Protein 1BU3 (pdb70)

Sequence (108 aa):
AFSGILADADVAAALKACEAADSFNYKAFFAKVGLTAKSADDIKKAFFVIDQDKSGFIEEDELKLFLQVFSAGARALTDAETKAFLKAGDSDGDGAIGVDEWAALVKA

Nearest PDB structures (foldseek):
  1bu3-assembly1_A-2  TM=1.009E+00  e=6.079E-18  Merluccius bilinearis
  2pvb-assembly1_A  TM=9.875E-01  e=8.523E-14  Esox lucius
  2pal-assembly1_A  TM=9.896E-01  e=8.523E-14  Esox lucius
  9b26-assembly1_A  TM=9.569E-01  e=1.281E-13  Gadus morhua
  1omd-assembly1_A  TM=9.821E-01  e=2.715E-11  Rattus norvegicus

Secondary structure (DSSP, 8-state):
--S-SS-HHHHHHHHHHT-STT---HHHHHHHHTGGGS-HHHHHHHHHHH-TT-SSSEEHHHHHTHHHHHSTTPPPPPHHHHHHHHHHH-TT-SSEE-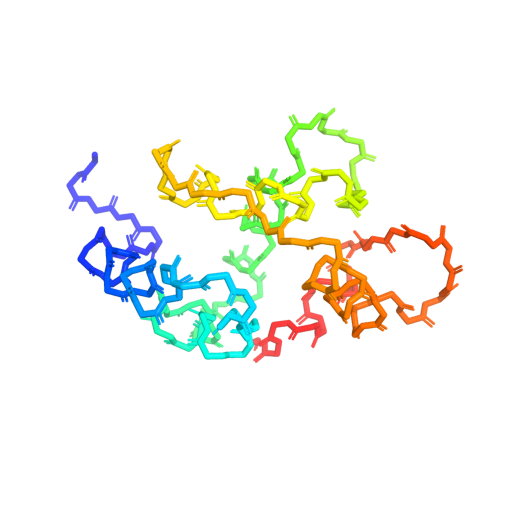HHHHHHHHT-

Foldseek 3Di:
DVDDPWDLVLLVVLLVQQQDAPRDDVQSSCVSRVVLVDDLVVLLVLVCLLVVVPPQWRALQSQQCVSCSSPVVGHGHDPVRSVVVQVQQVPPPPRIHHSVSSSVSSND

CATH classification: 1.10.238.10

Solvent-accessible surface area: 6014 Å² total; per-residue (Å²): 135,218,93,57,75,37,54,117,74,61,16,59,43,3,28,144,65,8,114,63,73,88,50,24,84,37,105,60,6,3,68,96,2,20,1,53,95,65,63,59,91,36,1,74,107,12,2,117,76,1,6,120,95,185,55,36,91,0,48,67,97,14,0,68,80,0,1,66,39,36,35,93,80,12,59,47,1,36,84,55,12,3,114,61,3,21,172,47,2,20,97,100,62,88,38,12,0,13,52,112,20,0,40,64,13,4,134,69

Structure (mmCIF, N/CA/C/O backbone):
data_1BU3
#
_entry.id   1BU3
#
_cell.length_a   75.710
_cell.length_b   80.730
_cell.length_c   42.160
_cell.angle_alpha   90.00
_cell.angle_beta   90.00
_cell.angle_gamma   90.00
#
_symmetry.space_group_name_H-M   'C 2 2 21'
#
loop_
_entity.id
_entity.type
_entity.pdbx_description
1 polymer 'CALCIUM-BINDING PROTEIN'
2 non-polymer 'CALCIUM ION'
3 water water
#
loop_
_atom_site.group_PDB
_atom_site.id
_atom_site.type_symbol
_atom_site.label_atom_id
_atom_site.label_alt_id
_atom_site.label_comp_id
_atom_site.label_asym_id
_atom_site.label_entity_id
_atom_site.label_seq_id
_atom_site.pdbx_PDB_ins_code
_atom_site.Cartn_x
_atom_site.Cartn_y
_atom_site.Cartn_z
_atom_site.occupancy
_atom_site.B_iso_or_equiv
_atom_site.auth_seq_id
_atom_site.auth_comp_id
_atom_site.auth_asym_id
_atom_site.auth_atom_id
_atom_site.pdbx_PDB_model_num
ATOM 4 N N . ALA A 1 2 ? -2.389 20.235 13.714 1.00 27.22 1 ALA A N 1
ATOM 5 C CA . ALA A 1 2 ? -2.736 19.948 12.332 1.00 26.90 1 ALA A CA 1
ATOM 6 C C . ALA A 1 2 ? -3.554 18.661 12.224 1.00 25.31 1 ALA A C 1
ATOM 7 O O . ALA A 1 2 ? -3.313 17.682 12.939 1.00 24.37 1 ALA A O 1
ATOM 9 N N . PHE A 1 3 ? -4.533 18.681 11.327 1.00 22.78 2 PHE A N 1
ATOM 10 C CA . PHE A 1 3 ? -5.408 17.542 11.080 1.00 22.73 2 PHE A CA 1
ATOM 11 C C . PHE A 1 3 ? -4.649 16.396 10.404 1.00 22.81 2 PHE A C 1
ATOM 12 O O . PHE A 1 3 ? -4.894 15.220 10.689 1.00 23.26 2 PHE A O 1
ATOM 20 N N . SER A 1 4 ? -3.699 16.747 9.544 1.00 22.09 3 SER A N 1
ATOM 21 C CA . SER A 1 4 ? -2.916 15.760 8.808 1.00 21.32 3 SER A CA 1
ATOM 22 C C . SER A 1 4 ? -1.458 16.235 8.727 1.00 21.20 3 SER A C 1
ATOM 23 O O . SER A 1 4 ? -1.195 17.443 8.735 1.00 21.38 3 SER A O 1
ATOM 26 N N . GLY A 1 5 ? -0.521 15.295 8.685 1.00 16.44 4 GLY A N 1
ATOM 27 C CA . GLY A 1 5 ? 0.878 15.656 8.605 1.00 15.78 4 GLY A CA 1
ATOM 28 C C . GLY A 1 5 ? 1.688 14.484 8.086 1.00 16.97 4 GLY A C 1
ATOM 29 O O . GLY A 1 5 ? 1.128 13.429 7.807 1.00 16.69 4 GLY A O 1
ATOM 30 N N . ILE A 1 6 ? 2.998 14.664 7.934 1.00 15.95 5 ILE A N 1
ATOM 31 C CA . ILE A 1 6 ? 3.845 13.573 7.450 1.00 16.26 5 ILE A CA 1
ATOM 32 C C . ILE A 1 6 ? 3.717 12.368 8.387 1.00 15.81 5 ILE A C 1
ATOM 33 O O . ILE A 1 6 ? 3.540 11.226 7.933 1.00 14.95 5 ILE A O 1
ATOM 38 N N . LEU A 1 7 ? 3.785 12.620 9.689 1.00 12.93 6 LEU A N 1
ATOM 39 C CA . LEU A 1 7 ? 3.668 11.554 10.682 1.00 13.80 6 LEU A CA 1
ATOM 40 C C . LEU A 1 7 ? 2.373 11.742 11.473 1.00 14.36 6 LEU A C 1
ATOM 41 O O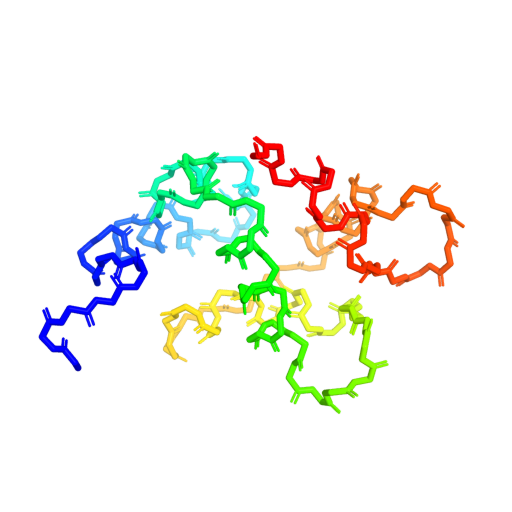 . LEU A 1 7 ? 1.883 12.871 11.601 1.00 13.06 6 LEU A O 1
ATOM 46 N N . ALA A 1 8 ? 1.824 10.639 11.976 1.00 13.53 7 ALA A N 1
ATOM 47 C CA . ALA A 1 8 ? 0.595 10.666 12.759 1.00 13.90 7 ALA A CA 1
ATOM 48 C C . ALA A 1 8 ? 0.993 10.863 14.219 1.00 15.13 7 ALA A C 1
ATOM 49 O O . ALA A 1 8 ? 1.902 10.176 14.715 1.00 14.80 7 ALA A O 1
ATOM 51 N N . ASP A 1 9 ? 0.325 11.792 14.907 1.00 15.06 8 ASP A N 1
ATOM 52 C CA . ASP A 1 9 ? 0.620 12.087 16.320 1.00 15.88 8 ASP A CA 1
ATOM 53 C C . ASP A 1 9 ? 0.627 10.827 17.180 1.00 15.82 8 ASP A C 1
ATOM 54 O O . ASP A 1 9 ? 1.464 10.669 18.063 1.00 16.12 8 ASP A O 1
ATOM 59 N N . ALA A 1 10 ? -0.330 9.942 16.905 1.00 14.57 9 ALA A N 1
ATOM 60 C CA . ALA A 1 10 ? -0.467 8.691 17.632 1.00 15.15 9 ALA A CA 1
ATOM 61 C C . ALA A 1 10 ? 0.783 7.820 17.540 1.00 14.86 9 ALA A C 1
ATOM 62 O O . ALA A 1 10 ? 1.217 7.216 18.526 1.00 14.83 9 ALA A O 1
ATOM 64 N N . ASP A 1 11 ? 1.358 7.740 16.346 1.00 14.29 10 ASP A N 1
ATOM 65 C CA . ASP A 1 11 ? 2.560 6.933 16.123 1.00 12.86 10 ASP A CA 1
ATOM 66 C C . ASP A 1 11 ? 3.741 7.576 16.846 1.00 13.64 10 ASP A C 1
ATOM 67 O O . ASP A 1 11 ? 4.599 6.885 17.404 1.00 13.58 10 ASP A O 1
ATOM 72 N N . VAL A 1 12 ? 3.777 8.910 16.839 1.00 13.00 11 VAL A N 1
ATOM 73 C CA . VAL A 1 12 ? 4.840 9.639 17.531 1.00 13.84 11 VAL A CA 1
ATOM 74 C C . VAL A 1 12 ? 4.727 9.355 19.022 1.00 11.82 11 VAL A C 1
ATOM 75 O O . VAL A 1 12 ? 5.724 9.056 19.671 1.00 14.65 11 VAL A O 1
ATOM 79 N N . ALA A 1 13 ? 3.505 9.418 19.546 1.00 12.38 12 ALA A N 1
ATOM 80 C CA . ALA A 1 13 ? 3.245 9.167 20.964 1.00 14.26 12 ALA A CA 1
ATOM 81 C C . ALA A 1 13 ? 3.712 7.764 21.355 1.00 15.27 12 ALA A C 1
ATOM 82 O O . ALA A 1 13 ? 4.386 7.583 22.383 1.00 15.55 12 ALA A O 1
ATOM 84 N N . ALA A 1 14 ? 3.373 6.780 20.523 1.00 13.50 13 ALA A N 1
ATOM 85 C CA . ALA A 1 14 ? 3.751 5.390 20.759 1.00 12.84 13 ALA A CA 1
ATOM 86 C C . ALA A 1 14 ? 5.271 5.182 20.707 1.00 12.86 13 ALA A C 1
ATOM 87 O O . ALA A 1 14 ? 5.826 4.470 21.545 1.00 13.13 13 ALA A O 1
ATOM 89 N N . ALA A 1 15 ? 5.937 5.810 19.740 1.00 10.77 14 ALA A N 1
ATOM 90 C CA . ALA A 1 15 ? 7.382 5.693 19.601 1.00 12.44 14 ALA A CA 1
ATOM 91 C C . ALA A 1 15 ? 8.092 6.326 20.810 1.00 14.86 14 ALA A C 1
ATOM 92 O O . ALA A 1 15 ? 9.093 5.814 21.331 1.00 12.87 14 ALA A O 1
ATOM 94 N N . LEU A 1 16 ? 7.539 7.441 21.263 1.00 12.47 15 LEU A N 1
ATOM 95 C CA . LEU A 1 16 ? 8.082 8.139 22.417 1.00 16.03 15 LEU A CA 1
ATOM 96 C C . LEU A 1 16 ? 7.869 7.328 23.686 1.00 11.18 15 LEU A C 1
ATOM 97 O O . LEU A 1 16 ? 8.765 7.240 24.540 1.00 12.95 15 LEU A O 1
ATOM 102 N N . LYS A 1 17 ? 6.665 6.800 23.849 1.00 11.22 16 LYS A N 1
ATOM 103 C CA . LYS A 1 17 ? 6.342 5.999 25.023 1.00 12.91 16 LYS A CA 1
ATOM 104 C C . LYS A 1 17 ? 7.273 4.804 25.142 1.00 13.20 16 LYS A C 1
ATOM 105 O O . LYS A 1 17 ? 7.811 4.535 26.216 1.00 12.13 16 LYS A O 1
ATOM 111 N N . ALA A 1 18 ? 7.526 4.143 24.017 1.00 12.58 17 ALA A N 1
ATOM 112 C CA . ALA A 1 18 ? 8.390 2.964 23.992 1.00 13.68 17 ALA A CA 1
ATOM 113 C C . ALA A 1 18 ? 9.846 3.208 24.452 1.00 16.09 17 ALA A C 1
ATOM 114 O O . ALA A 1 18 ? 10.500 2.289 24.934 1.00 14.34 17 ALA A O 1
ATOM 116 N N . CYS A 1 19 ? 10.330 4.445 24.308 1.00 12.96 18 CYS A N 1
ATOM 117 C CA . CYS A 1 19 ? 11.687 4.734 24.733 1.00 11.92 18 CYS A CA 1
ATOM 118 C C . CYS A 1 19 ? 11.779 5.697 25.911 1.00 12.17 18 CYS A C 1
ATOM 119 O O . CYS A 1 19 ? 12.776 6.385 26.080 1.00 10.97 18 CYS A O 1
ATOM 122 N N . GLU A 1 20 ? 10.762 5.706 26.771 1.00 12.42 19 GLU A N 1
ATOM 123 C CA . GLU A 1 20 ? 10.725 6.581 27.940 1.00 13.55 19 GLU A CA 1
ATOM 124 C C . GLU A 1 20 ? 11.883 6.313 28.900 1.00 15.07 19 GLU A C 1
ATOM 125 O O . GLU A 1 20 ? 12.414 7.239 29.511 1.00 14.77 19 GLU A O 1
ATOM 131 N N . ALA A 1 21 ? 12.240 5.039 29.071 1.00 16.24 20 ALA A N 1
ATOM 132 C CA . ALA A 1 21 ? 13.318 4.675 29.984 1.00 17.00 20 ALA A CA 1
ATOM 133 C C . ALA A 1 21 ? 14.689 5.132 29.500 1.00 18.03 20 ALA A C 1
ATOM 134 O O . ALA A 1 21 ? 14.996 5.069 28.300 1.00 16.85 20 ALA A O 1
ATOM 136 N N . ALA A 1 22 ? 15.529 5.593 30.426 1.00 17.70 21 ALA A N 1
ATOM 137 C CA . ALA A 1 22 ? 16.881 6.013 30.077 1.00 16.40 21 ALA A CA 1
ATOM 138 C C . ALA A 1 22 ? 17.595 4.821 29.454 1.00 16.21 21 ALA A C 1
ATOM 139 O O . ALA A 1 22 ? 17.495 3.695 29.949 1.00 15.87 21 ALA A O 1
ATOM 141 N N . ASP A 1 23 ? 18.241 5.091 28.324 1.00 15.83 22 ASP A N 1
ATOM 142 C CA . ASP A 1 23 ? 18.988 4.089 27.558 1.00 16.39 22 ASP A CA 1
ATOM 143 C C . ASP A 1 23 ? 18.172 3.021 26.826 1.00 14.03 22 ASP A C 1
ATOM 144 O O . ASP A 1 23 ? 18.722 2.006 26.399 1.00 14.23 22 ASP A O 1
ATOM 149 N N . SER A 1 24 ? 16.887 3.293 26.615 1.00 13.05 23 SER A N 1
ATOM 150 C CA . SER A 1 24 ? 16.020 2.367 25.888 1.00 13.92 23 SER A CA 1
ATOM 151 C C . SER A 1 24 ? 15.810 2.791 24.436 1.00 14.77 23 SER A C 1
ATOM 152 O O . SER A 1 24 ? 15.062 2.142 23.703 1.00 13.89 23 SER A O 1
ATOM 155 N N . PHE A 1 25 ? 16.412 3.920 24.055 1.00 13.97 24 PHE A N 1
ATOM 156 C CA . PHE A 1 25 ? 16.274 4.430 22.690 1.00 12.09 24 PHE A CA 1
ATOM 157 C C . PHE A 1 25 ? 17.053 3.616 21.653 1.00 11.55 24 PHE A C 1
ATOM 158 O O . PHE A 1 25 ? 18.161 3.159 21.902 1.00 13.49 24 PHE A O 1
ATOM 166 N N . ASN A 1 26 ? 16.450 3.463 20.482 1.00 11.09 25 ASN A N 1
ATOM 167 C CA . ASN A 1 26 ? 17.057 2.760 19.368 1.00 11.29 25 ASN A CA 1
ATOM 168 C C . ASN A 1 26 ? 16.480 3.495 18.161 1.00 10.32 25 ASN A C 1
ATOM 169 O O . ASN A 1 26 ? 15.269 3.496 17.965 1.00 10.68 25 ASN A O 1
ATOM 174 N N . TYR A 1 27 ? 17.325 4.174 17.382 1.00 11.96 26 TYR A N 1
ATOM 175 C CA . TYR A 1 27 ? 16.827 4.934 16.237 1.00 11.63 26 TYR A CA 1
ATOM 176 C C . TYR A 1 27 ? 16.060 4.132 15.202 1.00 11.79 26 TYR A C 1
ATOM 177 O O . TYR A 1 27 ? 15.046 4.614 14.684 1.00 10.76 26 TYR A O 1
ATOM 186 N N . LYS A 1 28 ? 16.492 2.905 14.918 1.00 11.20 27 LYS A N 1
ATOM 187 C CA . LYS A 1 28 ? 15.755 2.098 13.936 1.00 12.28 27 LYS A CA 1
ATOM 188 C C . LYS A 1 28 ? 14.336 1.812 14.417 1.00 11.74 27 LYS A C 1
ATOM 189 O O . LYS A 1 28 ? 13.382 1.905 13.652 1.00 13.10 27 LYS A O 1
ATOM 195 N N . ALA A 1 29 ? 14.207 1.460 15.696 1.00 10.32 28 ALA A N 1
ATOM 196 C CA . ALA A 1 29 ? 12.903 1.167 16.267 1.00 10.63 28 ALA A CA 1
ATOM 197 C C . ALA A 1 29 ? 12.031 2.411 16.241 1.00 10.23 28 ALA A C 1
ATOM 198 O O . ALA A 1 29 ? 10.836 2.338 15.920 1.00 9.53 28 ALA A O 1
ATOM 200 N N . PHE A 1 30 ? 12.634 3.558 16.561 1.00 11.30 29 PHE A N 1
ATOM 201 C CA . PHE A 1 30 ? 11.903 4.825 16.586 1.00 11.59 29 PHE A CA 1
ATOM 202 C C . PHE A 1 30 ? 11.423 5.202 15.179 1.00 10.40 29 PHE A C 1
ATOM 203 O O . PHE A 1 30 ? 10.261 5.544 14.987 1.00 10.55 29 PHE A O 1
ATOM 211 N N . PHE A 1 31 ? 12.331 5.136 14.204 1.00 13.35 30 PHE A N 1
ATOM 212 C CA . PHE A 1 31 ? 12.005 5.474 12.820 1.00 13.15 30 PHE A CA 1
ATOM 213 C C . PHE A 1 31 ? 10.901 4.557 12.313 1.00 12.00 30 PHE A C 1
ATOM 214 O O . PHE A 1 31 ? 9.991 4.989 11.594 1.00 13.64 30 PHE A O 1
ATOM 222 N N . ALA A 1 32 ? 10.984 3.276 12.671 1.00 12.74 31 ALA A N 1
ATOM 223 C CA . ALA A 1 32 ? 9.981 2.297 12.247 1.00 13.23 31 ALA A CA 1
ATOM 224 C C . ALA A 1 32 ? 8.611 2.633 12.831 1.00 12.63 31 ALA A C 1
ATOM 225 O O . ALA A 1 32 ? 7.616 2.688 12.120 1.00 12.69 31 ALA A O 1
ATOM 227 N N . LYS A 1 33 ? 8.570 2.880 14.132 1.00 14.46 32 LYS A N 1
ATOM 228 C CA . LYS A 1 33 ? 7.308 3.191 14.786 1.00 14.93 32 LYS A CA 1
ATOM 229 C C . LYS A 1 33 ? 6.639 4.484 14.334 1.00 17.44 32 LYS A C 1
ATOM 230 O O . LYS A 1 33 ? 5.419 4.521 14.182 1.00 17.69 32 LYS A O 1
ATOM 236 N N . VAL A 1 34 ? 7.416 5.550 14.149 1.00 18.61 33 VAL A N 1
ATOM 237 C CA . VAL A 1 34 ? 6.833 6.830 13.709 1.00 18.67 33 VAL A CA 1
ATOM 238 C C . VAL A 1 34 ? 6.458 6.830 12.234 1.00 19.97 33 VAL A C 1
ATOM 239 O O . VAL A 1 34 ? 5.733 7.710 11.772 1.00 22.71 33 VAL A O 1
ATOM 243 N N . GLY A 1 35 ? 6.961 5.842 11.501 1.00 18.46 34 GLY A N 1
ATOM 244 C CA . GLY A 1 35 ? 6.643 5.709 10.091 1.00 20.33 34 GLY A CA 1
ATOM 245 C C . GLY A 1 35 ? 7.600 6.357 9.109 1.00 20.02 34 GLY A C 1
ATOM 246 O O . GLY A 1 35 ? 7.400 6.243 7.891 1.00 22.48 34 GLY A O 1
ATOM 247 N N . LEU A 1 36 ? 8.673 6.967 9.606 1.00 18.47 35 LEU A N 1
ATOM 248 C CA . LEU A 1 36 ? 9.633 7.635 8.744 1.00 18.20 35 LEU A CA 1
ATOM 249 C C . LEU A 1 36 ? 10.365 6.724 7.759 1.00 21.26 35 LEU A C 1
ATOM 250 O O . LEU A 1 36 ? 10.627 7.125 6.623 1.00 19.50 35 LEU A O 1
ATOM 255 N N . THR A 1 37 ? 10.680 5.498 8.171 1.00 21.98 36 THR A N 1
ATOM 256 C CA . THR A 1 37 ? 11.403 4.579 7.298 1.00 23.14 36 THR A CA 1
ATOM 257 C C . THR A 1 37 ? 10.667 4.296 5.982 1.00 22.69 36 THR A C 1
ATOM 258 O O . THR A 1 37 ? 11.287 4.057 4.948 1.00 24.80 36 THR A O 1
ATOM 262 N N . ALA A 1 38 ? 9.343 4.391 6.025 1.00 22.66 37 ALA A N 1
ATOM 263 C CA . ALA A 1 38 ? 8.504 4.114 4.864 1.00 23.50 37 ALA A CA 1
ATOM 264 C C . ALA A 1 38 ? 8.218 5.329 3.985 1.00 23.88 37 ALA A C 1
ATOM 265 O O . ALA A 1 38 ? 7.502 5.216 2.984 1.00 25.94 37 ALA A O 1
ATOM 267 N N . LYS A 1 39 ? 8.767 6.488 4.350 1.00 21.34 38 LYS A N 1
ATOM 268 C CA . LYS A 1 39 ? 8.520 7.713 3.598 1.00 20.94 38 LYS A CA 1
ATOM 269 C C . LYS A 1 39 ? 9.493 7.934 2.439 1.00 20.97 38 LYS A C 1
ATOM 270 O O . LYS A 1 39 ? 10.550 7.307 2.342 1.00 19.76 38 LYS A O 1
ATOM 276 N N . SER A 1 40 ? 9.141 8.893 1.591 1.00 21.81 39 SER A N 1
ATOM 277 C CA . SER A 1 40 ? 9.934 9.259 0.423 1.00 21.97 39 SER A CA 1
ATOM 278 C C . SER A 1 40 ? 11.213 9.974 0.855 1.00 22.63 39 SER A C 1
ATOM 279 O O . SER A 1 40 ? 11.278 10.562 1.940 1.00 22.14 39 SER A O 1
ATOM 282 N N . ALA A 1 41 ? 12.208 9.982 -0.021 1.00 22.25 40 ALA A N 1
ATOM 283 C CA . ALA A 1 41 ? 13.468 10.649 0.275 1.00 23.07 40 ALA A CA 1
ATOM 284 C C . ALA A 1 41 ? 13.209 12.124 0.612 1.00 25.05 40 ALA A C 1
ATOM 285 O O . ALA A 1 41 ? 13.871 12.685 1.479 1.00 26.37 40 ALA A O 1
ATOM 287 N N . ASP A 1 42 ? 12.220 12.740 -0.036 1.00 25.03 41 ASP A N 1
ATOM 288 C CA . ASP A 1 42 ? 11.911 14.144 0.240 1.00 26.18 41 ASP A CA 1
ATOM 289 C C . ASP A 1 42 ? 11.337 14.316 1.641 1.00 26.21 41 ASP A C 1
ATOM 290 O O . ASP A 1 42 ? 11.674 15.275 2.336 1.00 23.83 41 ASP A O 1
ATOM 295 N N . ASP A 1 43 ? 10.479 13.386 2.056 1.00 23.72 42 ASP A N 1
ATOM 296 C CA . ASP A 1 43 ? 9.889 13.448 3.384 1.00 21.78 42 ASP A CA 1
ATOM 297 C C . ASP A 1 43 ? 10.970 13.204 4.424 1.00 19.20 42 ASP A C 1
ATOM 298 O O . ASP A 1 43 ? 10.944 13.795 5.501 1.00 21.10 42 ASP A O 1
ATOM 303 N N . ILE A 1 44 ? 11.913 12.323 4.108 1.00 18.63 43 ILE A N 1
ATOM 304 C CA . ILE A 1 44 ? 13.003 12.034 5.025 1.00 19.69 43 ILE A CA 1
ATOM 305 C C . ILE A 1 44 ? 13.854 13.294 5.188 1.00 21.83 43 ILE A C 1
ATOM 306 O O . ILE A 1 44 ? 14.325 13.596 6.293 1.00 20.52 43 ILE A O 1
ATOM 311 N N . LYS A 1 45 ? 14.037 14.027 4.092 1.00 19.52 44 LYS A N 1
ATOM 312 C CA . LYS A 1 45 ? 14.820 15.252 4.108 1.00 20.27 44 LYS A CA 1
ATOM 313 C C . LYS A 1 45 ? 14.097 16.325 4.930 1.00 18.84 44 LYS A C 1
ATOM 314 O O . LYS A 1 45 ? 14.728 17.070 5.681 1.00 19.75 44 LYS A O 1
ATOM 320 N N . LYS A 1 46 ? 12.772 16.391 4.810 1.00 19.23 45 LYS A N 1
ATOM 321 C CA . LYS A 1 46 ? 12.001 17.357 5.580 1.00 20.05 45 LYS A CA 1
ATOM 322 C C . LYS A 1 46 ? 12.199 17.111 7.079 1.00 20.49 45 LYS A C 1
ATOM 323 O O . LYS A 1 46 ? 12.288 18.058 7.865 1.00 19.50 45 LYS A O 1
ATOM 329 N N . ALA A 1 47 ? 12.289 15.839 7.464 1.00 18.40 46 ALA A N 1
ATOM 330 C CA . ALA A 1 47 ? 12.524 15.494 8.862 1.00 16.70 46 ALA A CA 1
ATOM 331 C C . ALA A 1 47 ? 13.899 16.037 9.272 1.00 16.22 46 ALA A C 1
ATOM 332 O O . ALA A 1 47 ? 14.060 16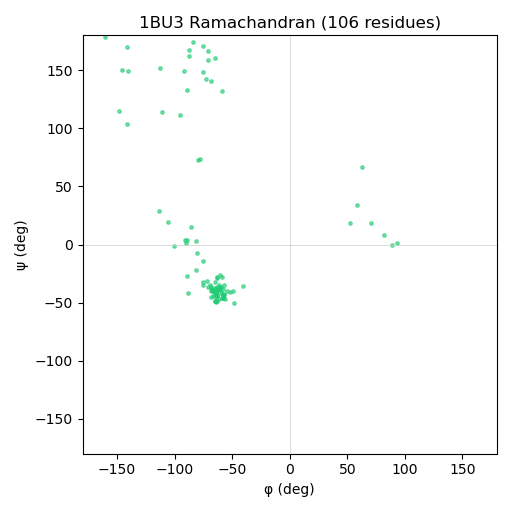.564 10.381 1.00 15.72 46 ALA A O 1
ATOM 334 N N . PHE A 1 48 ? 14.873 15.940 8.366 1.00 14.15 47 PHE A N 1
ATOM 335 C CA . PHE A 1 48 ? 16.229 16.421 8.626 1.00 13.55 47 PHE A CA 1
ATOM 336 C C . PHE A 1 48 ? 16.212 17.904 9.013 1.00 13.87 47 PHE A C 1
ATOM 337 O O . PHE A 1 48 ? 16.855 18.304 9.978 1.00 14.75 47 PHE A O 1
ATOM 345 N N . PHE A 1 49 ? 15.476 18.711 8.255 1.00 15.39 48 PHE A N 1
ATOM 346 C CA . PHE A 1 49 ? 15.401 20.148 8.526 1.00 17.34 48 PHE A CA 1
ATOM 347 C C . PHE A 1 49 ? 14.804 20.451 9.903 1.00 19.94 48 PHE A C 1
ATOM 348 O O . PHE A 1 49 ? 15.266 21.347 10.599 1.00 20.85 48 PHE A O 1
ATOM 356 N N . VAL A 1 50 ? 13.789 19.687 10.301 1.00 19.15 49 VAL A N 1
ATOM 357 C CA . VAL A 1 50 ? 13.151 19.876 11.603 1.00 20.84 49 VAL A CA 1
ATOM 358 C C . VAL A 1 50 ? 14.140 19.590 12.747 1.00 20.59 49 VAL A C 1
ATOM 359 O O . VAL A 1 50 ? 14.159 20.298 13.755 1.00 18.99 49 VAL A O 1
ATOM 363 N N . ILE A 1 51 ? 14.959 18.548 12.598 1.00 18.71 50 ILE A N 1
ATOM 364 C CA . ILE A 1 51 ? 15.931 18.178 13.635 1.00 17.02 50 ILE A CA 1
ATOM 365 C C . ILE A 1 51 ? 17.077 19.195 13.688 1.00 18.05 50 ILE A C 1
ATOM 366 O O . ILE A 1 51 ? 17.670 19.439 14.743 1.00 17.02 50 ILE A O 1
ATOM 371 N N . ASP A 1 52 ? 17.393 19.772 12.535 1.00 17.75 51 ASP A N 1
ATOM 372 C CA . ASP A 1 52 ? 18.440 20.773 12.423 1.00 16.85 51 ASP A CA 1
ATOM 373 C C . ASP A 1 52 ? 17.808 22.088 12.913 1.00 16.90 51 ASP A C 1
ATOM 374 O O . ASP A 1 52 ? 17.601 23.020 12.142 1.00 16.39 51 ASP A O 1
ATOM 379 N N . GLN A 1 53 ? 17.602 22.166 14.228 1.00 17.83 52 GLN A N 1
ATOM 380 C CA . GLN A 1 53 ? 16.997 23.322 14.883 1.00 20.26 52 GLN A CA 1
ATOM 381 C C . GLN A 1 53 ? 17.640 24.683 14.632 1.00 16.97 52 GLN A C 1
ATOM 382 O O . GLN A 1 53 ? 16.941 25.681 14.473 1.00 20.36 52 GLN A O 1
ATOM 388 N N . ASP A 1 54 ? 18.963 24.734 14.603 1.00 16.88 53 ASP A N 1
ATOM 389 C CA . ASP A 1 54 ? 19.651 26.009 14.391 1.00 16.29 53 ASP A CA 1
ATOM 390 C C . ASP A 1 54 ? 19.928 26.364 12.916 1.00 19.03 53 ASP A C 1
ATOM 391 O O . ASP A 1 54 ? 20.619 27.336 12.624 1.00 17.42 53 ASP A O 1
ATOM 396 N N . LYS A 1 55 ? 19.442 25.526 11.995 1.00 20.71 54 LYS A N 1
ATOM 397 C CA . LYS A 1 55 ? 19.607 25.724 10.550 1.00 19.06 54 LYS A CA 1
ATOM 398 C C . LYS A 1 55 ? 21.064 25.815 10.041 1.00 17.15 54 LYS A C 1
ATOM 399 O O . LYS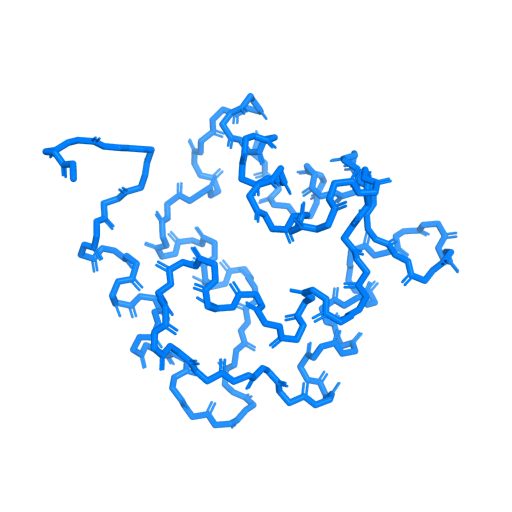 A 1 55 ? 21.377 26.510 9.071 1.00 17.91 54 LYS A O 1
ATOM 405 N N . SER A 1 56 ? 21.948 25.061 10.684 1.00 15.29 55 SER A N 1
ATOM 406 C CA . SER A 1 56 ? 23.349 25.013 10.285 1.00 14.37 55 SER A CA 1
ATOM 407 C C . SER A 1 56 ? 23.536 24.065 9.092 1.00 12.24 55 SER A C 1
ATOM 408 O O . SER A 1 56 ? 24.618 23.978 8.540 1.00 13.18 55 SER A O 1
ATOM 411 N N . GLY A 1 57 ? 22.483 23.346 8.721 1.00 13.22 56 GLY A N 1
ATOM 412 C CA . GLY A 1 57 ? 22.587 22.408 7.613 1.00 15.47 56 GLY A CA 1
ATOM 413 C C . GLY A 1 57 ? 23.191 21.077 8.018 1.00 17.00 56 GLY A C 1
ATOM 414 O O . GLY A 1 57 ? 23.498 20.232 7.174 1.00 16.74 56 GLY A O 1
ATOM 415 N N . PHE A 1 58 ? 23.375 20.892 9.325 1.00 16.80 57 PHE A N 1
ATOM 416 C CA . PHE A 1 58 ? 23.927 19.646 9.884 1.00 15.40 57 PHE A CA 1
ATOM 417 C C . PHE A 1 58 ? 23.271 19.393 11.225 1.00 17.01 57 PHE A C 1
ATOM 418 O O . PHE A 1 58 ? 22.863 20.358 11.914 1.00 16.58 57 PHE A O 1
ATOM 426 N N . ILE A 1 59 ? 23.142 18.125 11.594 1.00 16.77 58 ILE A N 1
ATOM 427 C CA . ILE A 1 59 ? 22.594 17.761 12.898 1.00 15.30 58 ILE A CA 1
ATOM 428 C C . ILE A 1 59 ? 23.814 17.553 13.804 1.00 16.27 58 ILE A C 1
ATOM 429 O O . ILE A 1 59 ? 24.646 16.683 13.567 1.00 16.34 58 ILE A O 1
ATOM 434 N N . GLU A 1 60 ? 23.985 18.447 14.770 1.00 16.33 59 GLU A N 1
ATOM 435 C CA . GLU A 1 60 ? 25.106 18.343 15.687 1.00 17.79 59 GLU A CA 1
ATOM 436 C C . GLU A 1 60 ? 24.700 17.449 16.847 1.00 18.00 59 GLU A C 1
ATOM 437 O O . GLU A 1 60 ? 23.509 17.237 17.083 1.00 17.10 59 GLU A O 1
ATOM 443 N N . GLU A 1 61 ? 25.684 16.944 17.583 1.00 21.19 60 GLU A N 1
ATOM 444 C CA . GLU A 1 61 ? 25.425 16.069 18.724 1.00 22.41 60 GLU A CA 1
ATOM 445 C C . GLU A 1 61 ? 24.374 16.647 19.676 1.00 21.74 60 GLU A C 1
ATOM 446 O O . GLU A 1 61 ? 23.495 15.922 20.137 1.00 21.34 60 GLU A O 1
ATOM 452 N N . ASP A 1 62 ? 24.432 17.959 19.904 1.00 21.67 61 ASP A N 1
ATOM 453 C CA . ASP A 1 62 ? 23.490 18.625 20.794 1.00 19.34 61 ASP A CA 1
ATOM 454 C C . ASP A 1 62 ? 22.039 18.548 20.300 1.00 18.83 61 ASP A C 1
ATOM 4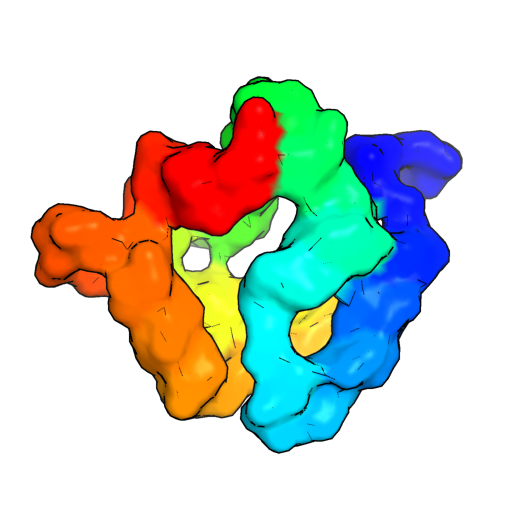55 O O . ASP A 1 62 ? 21.089 18.568 21.101 1.00 17.25 61 ASP A O 1
ATOM 460 N N . GLU A 1 63 ? 21.858 18.463 18.988 1.00 15.05 62 GLU A N 1
ATOM 461 C CA . GLU A 1 63 ? 20.516 18.353 18.429 1.00 15.13 62 GLU A CA 1
ATOM 462 C C . GLU A 1 63 ? 20.025 16.910 18.497 1.00 13.81 62 GLU A C 1
ATOM 463 O O . GLU A 1 63 ? 18.823 16.647 18.479 1.00 14.83 62 GLU A O 1
ATOM 469 N N . LEU A 1 64 ? 20.963 15.968 18.597 1.00 14.47 63 LEU A N 1
ATOM 470 C CA . LEU A 1 64 ? 20.629 14.560 18.739 1.00 14.44 63 LEU A CA 1
ATOM 471 C C . LEU A 1 64 ? 20.157 14.375 20.178 1.00 13.60 63 LEU A C 1
ATOM 472 O O . LEU A 1 64 ? 19.252 13.600 20.455 1.00 13.73 63 LEU A O 1
ATOM 477 N N . LYS A 1 65 ? 20.757 15.131 21.086 1.00 12.88 64 LYS A N 1
ATOM 478 C CA . LYS A 1 65 ? 20.401 15.047 22.495 1.00 13.41 64 LYS A CA 1
ATOM 479 C C . LYS A 1 65 ? 18.941 15.420 22.705 1.00 12.51 64 LYS A C 1
ATOM 480 O O . LYS A 1 65 ? 18.265 14.820 23.540 1.00 12.09 64 LYS A O 1
ATOM 486 N N . LEU A 1 66 ? 18.449 16.368 21.914 1.00 12.16 65 LEU A N 1
ATOM 487 C CA . LEU A 1 66 ? 17.066 16.798 22.013 1.00 12.63 65 LEU A CA 1
ATOM 488 C C . LEU A 1 66 ? 16.193 16.290 20.859 1.00 12.19 65 LEU A C 1
ATOM 489 O O . LEU A 1 66 ? 15.098 16.794 20.612 1.00 12.93 65 LEU A O 1
ATOM 494 N N . PHE A 1 67 ? 16.669 15.244 20.192 1.00 12.68 66 PHE A N 1
ATOM 495 C CA . PHE A 1 67 ? 15.991 14.593 19.076 1.00 12.27 66 PHE A CA 1
ATOM 496 C C . PHE A 1 67 ? 14.512 14.285 19.364 1.00 12.74 66 PHE A C 1
ATOM 497 O O . PHE A 1 67 ? 13.626 14.599 18.558 1.00 14.17 66 PHE A O 1
ATOM 505 N N . LEU A 1 68 ? 14.242 13.656 20.504 1.00 10.61 67 LEU A N 1
ATOM 506 C CA . LEU A 1 68 ? 12.874 13.309 20.854 1.00 11.53 67 LEU A CA 1
ATOM 507 C C . LEU A 1 68 ? 11.950 14.528 20.946 1.00 12.64 67 LEU A C 1
ATOM 508 O O . LEU A 1 68 ? 10.784 14.462 20.535 1.00 12.46 67 LEU A O 1
ATOM 513 N N . GLN A 1 69 ? 12.481 15.642 21.443 1.00 14.92 68 GLN A N 1
ATOM 514 C CA . GLN A 1 69 ? 11.683 16.864 21.615 1.00 14.89 68 GLN A CA 1
ATOM 515 C C . GLN A 1 69 ? 11.142 17.476 20.330 1.00 14.84 68 GLN A C 1
ATOM 516 O O . GLN A 1 69 ? 10.090 18.117 20.338 1.00 14.16 68 GLN A O 1
ATOM 522 N N . VAL A 1 70 ? 11.857 17.253 19.233 1.00 16.30 69 VAL A N 1
ATOM 523 C CA . VAL A 1 70 ? 11.451 17.728 17.918 1.00 18.97 69 VAL A CA 1
ATOM 524 C C . VAL A 1 70 ? 10.141 17.019 17.525 1.00 19.66 69 VAL A C 1
ATOM 525 O O . VAL A 1 70 ? 9.296 17.594 16.828 1.00 19.05 69 VAL A O 1
ATOM 529 N N . PHE A 1 71 ? 9.982 15.777 17.975 1.00 16.78 70 PHE A N 1
ATOM 530 C CA . PHE A 1 71 ? 8.792 14.983 17.693 1.00 16.62 70 PHE A CA 1
ATOM 531 C C . PHE A 1 71 ? 7.709 15.209 18.736 1.00 17.75 70 PHE A C 1
ATOM 532 O O . PHE A 1 71 ? 6.536 15.293 18.396 1.00 20.00 70 PHE A O 1
ATOM 540 N N . SER A 1 72 ? 8.112 15.284 19.999 1.00 17.73 71 SER A N 1
ATOM 541 C CA . SER A 1 72 ? 7.172 15.480 21.091 1.00 18.67 71 SER A CA 1
ATOM 542 C C . SER A 1 72 ? 7.831 16.419 22.096 1.00 19.51 71 SER A C 1
ATOM 543 O O . SER A 1 72 ? 8.745 16.029 22.834 1.00 18.23 71 SER A O 1
ATOM 546 N N . ALA A 1 73 ? 7.380 17.675 22.083 1.00 18.91 72 ALA A N 1
ATOM 547 C CA . ALA A 1 73 ? 7.910 18.742 22.931 1.00 19.08 72 ALA A CA 1
ATOM 548 C C . ALA A 1 73 ? 8.250 18.426 24.379 1.00 18.55 72 ALA A C 1
ATOM 549 O O . ALA A 1 73 ? 9.239 18.941 24.895 1.00 19.50 72 ALA A O 1
ATOM 551 N N . GLY A 1 74 ? 7.473 17.559 25.019 1.00 17.01 73 GLY A N 1
ATOM 552 C CA . GLY A 1 74 ? 7.725 17.245 26.416 1.00 15.61 73 GLY A CA 1
ATOM 553 C C . GLY A 1 74 ? 8.641 16.064 26.686 1.00 14.38 73 GLY A C 1
ATOM 554 O O . GLY A 1 74 ? 8.865 15.701 27.840 1.00 13.77 73 GLY A O 1
ATOM 555 N N . ALA A 1 75 ? 9.186 15.485 25.631 1.00 12.13 74 ALA A N 1
ATOM 556 C CA . ALA A 1 75 ? 10.063 14.331 25.766 1.00 14.06 74 ALA A CA 1
ATOM 557 C C . ALA A 1 75 ? 11.372 14.595 26.495 1.00 14.09 74 ALA A C 1
ATOM 558 O O . ALA A 1 75 ? 11.828 15.733 26.593 1.00 13.88 74 ALA A O 1
ATOM 560 N N . ARG A 1 76 ? 11.981 13.514 26.969 1.00 12.82 75 ARG A N 1
ATOM 561 C CA . ARG A 1 76 ? 13.241 13.572 27.696 1.00 13.21 75 ARG A CA 1
ATOM 562 C C . ARG A 1 76 ? 14.401 13.823 26.747 1.00 13.23 75 ARG A C 1
ATOM 563 O O . ARG A 1 76 ? 14.244 13.778 25.521 1.00 14.88 75 ARG A O 1
ATOM 571 N N . ALA A 1 77 ? 15.570 14.078 27.313 1.00 13.10 76 ALA A N 1
ATOM 572 C CA . ALA A 1 77 ? 16.774 14.280 26.521 1.00 13.31 76 ALA A CA 1
ATOM 573 C C . ALA A 1 77 ? 17.406 12.887 26.417 1.00 15.26 76 ALA A C 1
ATOM 574 O O . ALA A 1 77 ? 17.184 12.041 27.304 1.00 14.93 76 ALA A O 1
ATOM 576 N N . LEU A 1 78 ? 18.111 12.603 25.315 1.00 12.40 77 LEU A N 1
ATOM 577 C CA . LEU A 1 78 ? 18.775 11.304 25.199 1.00 14.02 77 LEU A CA 1
ATOM 578 C C . LEU A 1 78 ? 20.000 11.356 26.107 1.00 15.73 77 LEU A C 1
ATOM 579 O O . LEU A 1 78 ? 20.590 12.428 26.310 1.00 14.19 77 LEU A O 1
ATOM 584 N N . THR A 1 79 ? 20.368 10.214 26.674 1.00 15.22 78 THR A N 1
ATOM 585 C CA . THR A 1 79 ? 21.528 10.135 27.554 1.00 15.02 78 THR A CA 1
ATOM 586 C C . THR A 1 79 ? 22.781 10.286 26.679 1.00 16.29 78 THR A C 1
ATOM 587 O O . THR A 1 79 ? 22.716 10.170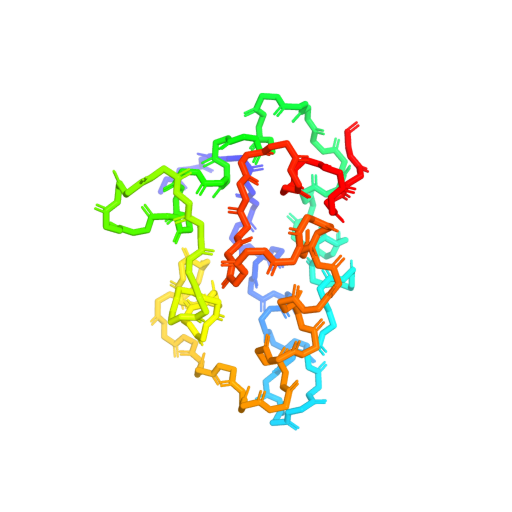 25.452 1.00 16.41 78 THR A O 1
ATOM 591 N N . ASP A 1 80 ? 23.933 10.523 27.299 1.00 16.79 79 ASP A N 1
ATOM 592 C CA . ASP A 1 80 ? 25.160 10.659 26.529 1.00 20.06 79 ASP A CA 1
ATOM 593 C C . ASP A 1 80 ? 25.473 9.369 25.765 1.00 19.24 79 ASP A C 1
ATOM 594 O O . ASP A 1 80 ? 25.963 9.416 24.634 1.00 18.40 79 ASP A O 1
ATOM 599 N N . ALA A 1 81 ? 25.189 8.219 26.368 1.00 16.61 80 ALA A N 1
ATOM 600 C CA . ALA A 1 81 ? 25.435 6.939 25.697 1.00 17.49 80 ALA A CA 1
ATOM 601 C C . ALA A 1 81 ? 24.572 6.821 24.441 1.00 15.71 80 ALA A C 1
ATOM 602 O O . ALA A 1 81 ? 25.048 6.404 23.386 1.00 17.91 80 ALA A O 1
ATOM 604 N N . GLU A 1 82 ? 23.307 7.214 24.560 1.00 14.49 81 GLU A N 1
ATOM 605 C CA . GLU A 1 82 ? 22.382 7.158 23.434 1.00 13.05 81 GLU A CA 1
ATOM 606 C C . GLU A 1 82 ? 22.780 8.133 22.328 1.00 17.68 81 GLU A C 1
ATOM 607 O O . GLU A 1 82 ? 22.759 7.773 21.141 1.00 14.39 81 GLU A O 1
ATOM 613 N N . THR A 1 83 ? 23.149 9.356 22.705 1.00 17.33 82 THR A N 1
ATOM 614 C CA . THR A 1 83 ? 23.541 10.344 21.702 1.00 18.89 82 THR A CA 1
ATOM 615 C C . THR A 1 83 ? 24.828 9.937 20.995 1.00 18.27 82 THR A C 1
ATOM 616 O O . THR A 1 83 ? 24.936 10.065 19.781 1.00 18.28 82 THR A O 1
ATOM 620 N N . LYS A 1 84 ? 25.793 9.411 21.744 1.00 20.39 83 LYS A N 1
ATOM 621 C CA . LYS A 1 84 ? 27.061 8.986 21.161 1.00 23.15 83 LYS A CA 1
ATOM 622 C C . LYS A 1 84 ? 26.886 7.824 20.184 1.00 22.08 83 LYS A C 1
ATOM 623 O O . LYS A 1 84 ? 27.487 7.818 19.110 1.00 21.13 83 LYS A O 1
ATOM 629 N N . ALA A 1 85 ? 26.033 6.867 20.536 1.00 19.60 84 ALA A N 1
ATOM 630 C CA . ALA A 1 85 ? 25.783 5.721 19.666 1.00 18.45 84 ALA A CA 1
ATOM 631 C C . ALA A 1 85 ? 25.061 6.170 18.394 1.00 17.81 84 ALA A C 1
ATOM 632 O O . ALA A 1 85 ? 25.355 5.692 17.294 1.00 17.97 84 ALA A O 1
ATOM 634 N N . PHE A 1 86 ? 24.130 7.107 18.562 1.00 16.40 85 PHE A N 1
ATOM 635 C CA . PHE A 1 86 ? 23.353 7.671 17.468 1.00 15.24 85 PHE A CA 1
ATOM 636 C C . PHE A 1 86 ? 24.323 8.387 16.523 1.00 15.49 85 PHE A C 1
ATOM 637 O O . PHE A 1 86 ? 24.305 8.139 15.312 1.00 17.22 85 PHE A O 1
ATOM 645 N N . LEU A 1 87 ? 25.197 9.221 17.073 1.00 16.85 86 LEU A N 1
ATOM 646 C CA . LEU A 1 87 ? 26.159 9.952 16.244 1.00 22.04 86 LEU A CA 1
ATOM 647 C C . LEU A 1 87 ? 27.092 9.001 15.499 1.00 23.11 86 LEU A C 1
ATOM 648 O O . LEU A 1 87 ? 27.290 9.148 14.295 1.00 23.61 86 LEU A O 1
ATOM 653 N N . LYS A 1 88 ? 27.641 8.011 16.200 1.00 26.11 87 LYS A N 1
ATOM 654 C CA . LYS A 1 88 ? 28.542 7.035 15.588 1.00 28.30 87 LYS A CA 1
ATOM 655 C C . LYS A 1 88 ? 27.867 6.327 14.407 1.00 26.49 87 LYS A C 1
ATOM 656 O O . LYS A 1 88 ? 28.478 6.128 13.354 1.00 27.39 87 LYS A O 1
ATOM 662 N N . ALA A 1 89 ? 26.602 5.960 14.589 1.00 23.80 88 ALA A N 1
ATOM 663 C CA . ALA A 1 89 ? 25.853 5.265 13.556 1.00 22.61 88 ALA A CA 1
ATOM 664 C C . ALA A 1 89 ? 25.675 6.094 12.291 1.00 23.50 88 ALA A C 1
ATOM 665 O O . ALA A 1 89 ? 25.867 5.584 11.186 1.00 22.76 88 ALA A O 1
ATOM 667 N N . GLY A 1 90 ? 25.328 7.371 12.450 1.00 21.53 89 GLY A N 1
ATOM 668 C CA . GLY A 1 90 ? 25.095 8.211 11.292 1.00 20.81 89 GLY A CA 1
ATOM 669 C C . GLY A 1 90 ? 26.268 8.955 10.698 1.00 21.42 89 GLY A C 1
ATOM 670 O O . GLY A 1 90 ? 26.276 9.269 9.494 1.00 20.06 89 GLY A O 1
ATOM 671 N N . ASP A 1 91 ? 27.262 9.247 11.529 1.00 21.27 90 ASP A N 1
ATOM 672 C CA . ASP A 1 91 ? 28.428 10.004 11.087 1.00 23.10 90 ASP A CA 1
ATOM 673 C C . ASP A 1 91 ? 29.451 9.190 10.284 1.00 24.13 90 ASP A C 1
ATOM 674 O O . ASP A 1 91 ? 30.559 8.939 10.750 1.00 27.27 90 ASP A O 1
ATOM 679 N N . SER A 1 92 ? 29.102 8.887 9.040 1.00 24.45 91 SER A N 1
ATOM 680 C CA . SER A 1 92 ? 29.967 8.124 8.133 1.00 26.13 91 SER A CA 1
ATOM 681 C C . SER A 1 92 ? 31.330 8.771 7.902 1.00 27.29 91 SER A C 1
ATOM 682 O O . SER A 1 92 ? 32.352 8.091 7.941 1.00 29.59 91 SER A O 1
ATOM 685 N N . ASP A 1 93 ? 31.353 10.075 7.646 1.00 27.57 92 ASP A N 1
ATOM 686 C CA . ASP A 1 93 ? 32.623 10.768 7.401 1.00 29.18 92 ASP A CA 1
ATOM 687 C C . ASP A 1 93 ? 33.391 11.282 8.636 1.00 30.49 92 ASP A C 1
ATOM 688 O O . ASP A 1 93 ? 34.239 12.165 8.516 1.00 32.16 92 ASP A O 1
ATOM 693 N N . GLY A 1 94 ? 33.028 10.801 9.820 1.00 29.16 93 GLY A N 1
ATOM 694 C CA . GLY A 1 94 ? 33.714 11.191 11.041 1.00 29.05 93 GLY A CA 1
ATOM 695 C C . GLY A 1 94 ? 33.916 12.661 11.410 1.00 28.87 93 GLY A C 1
ATOM 696 O O . GLY A 1 94 ? 34.749 12.955 12.268 1.00 28.29 93 GLY A O 1
ATOM 697 N N . ASP A 1 95 ? 33.149 13.575 10.825 1.00 27.69 94 ASP A N 1
ATOM 698 C CA . ASP A 1 95 ? 33.303 14.996 11.156 1.00 26.95 94 ASP A CA 1
ATOM 699 C C . ASP A 1 95 ? 32.604 15.481 12.438 1.00 25.60 94 ASP A C 1
ATOM 700 O O . ASP A 1 95 ? 32.610 16.667 12.731 1.00 26.84 94 ASP A O 1
ATOM 705 N N . GLY A 1 96 ? 31.967 14.569 13.165 1.00 23.73 95 GLY A N 1
ATOM 706 C CA . GLY A 1 96 ? 31.287 14.946 14.398 1.00 24.21 95 GLY A CA 1
ATOM 707 C C . GLY A 1 96 ? 29.834 15.382 14.285 1.00 23.42 95 GLY A C 1
ATOM 708 O O . GLY A 1 96 ? 29.188 15.686 15.293 1.00 24.80 95 GLY A O 1
ATOM 709 N N . ALA A 1 97 ? 29.314 15.396 13.060 1.00 22.44 96 ALA A N 1
ATOM 710 C CA . ALA A 1 97 ? 27.928 15.785 12.815 1.00 20.77 96 ALA A CA 1
ATOM 711 C C . ALA A 1 97 ? 27.302 14.923 11.727 1.00 20.86 96 ALA A C 1
ATOM 712 O O . ALA A 1 97 ? 28.007 14.184 11.011 1.00 21.48 96 ALA A O 1
ATOM 714 N N . ILE A 1 98 ? 25.990 15.054 11.568 1.00 19.60 97 ILE A N 1
ATOM 715 C CA . ILE A 1 98 ? 25.246 14.310 10.551 1.00 19.44 97 ILE A CA 1
ATOM 716 C C . ILE A 1 98 ? 24.713 15.225 9.433 1.00 18.80 97 ILE A C 1
ATOM 717 O O . ILE A 1 98 ? 23.861 16.080 9.675 1.00 18.99 97 ILE A O 1
ATOM 722 N N . GLY A 1 99 ? 25.237 15.035 8.221 1.00 16.20 98 GLY A N 1
ATOM 723 C CA . GLY A 1 99 ? 24.796 15.832 7.085 1.00 16.28 98 GLY A CA 1
ATOM 724 C C . GLY A 1 99 ? 23.539 15.242 6.477 1.00 16.87 98 GLY A C 1
ATOM 725 O O . GLY A 1 99 ? 23.137 14.135 6.845 1.00 16.57 98 GLY A O 1
ATOM 726 N N . VAL A 1 100 ? 22.952 15.935 5.501 1.00 14.89 99 VAL A N 1
ATOM 727 C CA . VAL A 1 100 ? 21.716 15.472 4.858 1.00 14.01 99 VAL A CA 1
ATOM 728 C C . VAL A 1 100 ? 21.779 14.063 4.220 1.00 16.47 99 VAL A C 1
ATOM 729 O O . VAL A 1 100 ? 20.845 13.269 4.368 1.00 15.78 99 VAL A O 1
ATOM 733 N N . ASP A 1 101 ? 22.866 13.752 3.518 1.00 17.84 100 ASP A N 1
ATOM 734 C CA . ASP A 1 101 ? 22.989 12.442 2.885 1.00 19.89 100 ASP A CA 1
ATOM 735 C C . ASP A 1 101 ? 23.199 11.355 3.927 1.00 20.59 100 ASP A C 1
ATOM 736 O O . ASP A 1 101 ? 22.692 10.245 3.787 1.00 21.09 100 ASP A O 1
ATOM 741 N N . GLU A 1 102 ? 23.945 11.668 4.979 1.00 20.84 101 GLU A N 1
ATOM 742 C CA . GLU A 1 102 ? 24.179 10.697 6.054 1.00 18.99 101 GLU A CA 1
ATOM 743 C C . GLU A 1 102 ? 22.867 10.399 6.743 1.00 17.85 101 GLU A C 1
ATOM 744 O O . GLU A 1 102 ? 22.605 9.264 7.128 1.00 15.23 101 GLU A O 1
ATOM 750 N N . TRP A 1 103 ? 22.038 11.433 6.880 1.00 15.63 102 TRP A N 1
ATOM 751 C CA . TRP A 1 103 ? 20.725 11.285 7.494 1.00 17.16 102 TRP A CA 1
ATOM 752 C C . TRP A 1 103 ? 19.857 10.380 6.609 1.00 16.93 102 TRP A C 1
ATOM 753 O O . TRP A 1 103 ? 19.248 9.423 7.096 1.00 17.63 102 TRP A O 1
ATOM 764 N N . ALA A 1 104 ? 19.816 10.668 5.309 1.00 17.69 103 ALA A N 1
ATOM 765 C CA . ALA A 1 104 ? 19.028 9.862 4.365 1.00 19.21 103 ALA A CA 1
ATOM 766 C C . ALA A 1 104 ? 19.483 8.400 4.416 1.00 20.44 103 ALA A C 1
ATOM 767 O O . ALA A 1 104 ? 18.669 7.480 4.447 1.00 23.26 103 ALA A O 1
ATOM 769 N N . ALA A 1 105 ? 20.798 8.195 4.448 1.00 21.16 104 ALA A N 1
ATOM 770 C CA . ALA A 1 105 ? 21.377 6.862 4.506 1.00 22.52 104 ALA A CA 1
ATOM 771 C C . ALA A 1 105 ? 21.034 6.194 5.836 1.00 26.17 104 ALA A C 1
ATOM 772 O O . ALA A 1 105 ? 20.725 5.002 5.872 1.00 27.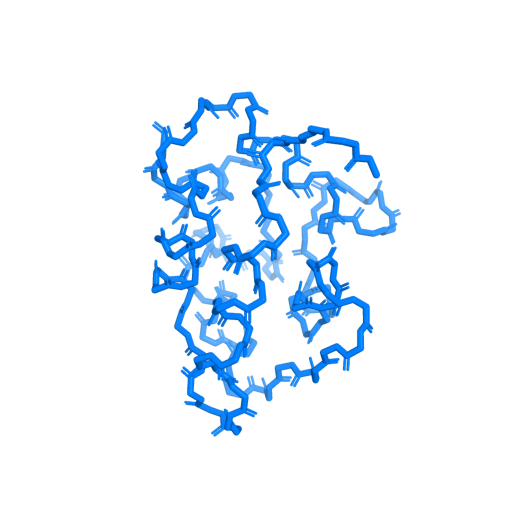35 104 ALA A O 1
ATOM 774 N N . LEU A 1 106 ? 21.052 6.976 6.915 1.00 26.63 105 LEU A N 1
ATOM 775 C CA . LEU A 1 106 ? 20.750 6.467 8.258 1.00 27.53 105 LEU A CA 1
ATOM 776 C C . LEU A 1 106 ? 19.313 5.970 8.411 1.00 28.63 105 LEU A C 1
ATOM 777 O O . LEU A 1 106 ? 19.073 4.958 9.061 1.00 27.78 105 LEU A O 1
ATOM 782 N N . VAL A 1 107 ? 18.363 6.699 7.833 1.00 29.56 106 VAL A N 1
ATOM 783 C CA . VAL A 1 107 ? 16.960 6.329 7.913 1.00 32.98 106 VAL A CA 1
ATOM 784 C C . VAL A 1 107 ? 16.606 5.153 6.997 1.00 37.29 106 VAL A C 1
ATOM 785 O O . VAL A 1 107 ? 15.732 4.352 7.329 1.00 35.35 106 VAL A O 1
ATOM 789 N N . LYS A 1 108 ? 17.298 5.066 5.857 1.00 45.28 107 LYS A N 1
ATOM 790 C CA . LYS A 1 108 ? 17.096 4.008 4.856 1.00 54.66 107 LYS A CA 1
ATOM 791 C C . LYS A 1 108 ? 15.695 4.039 4.242 1.00 62.08 107 LYS A C 1
ATOM 792 O O . LYS A 1 108 ? 14.898 3.106 4.429 1.00 64.72 107 LYS A O 1
ATOM 798 N N . ALA A 1 109 ? 15.406 5.092 3.482 1.00 68.21 108 ALA A N 1
ATOM 799 C CA . ALA A 1 109 ? 14.094 5.238 2.856 1.00 74.84 108 ALA A CA 1
ATOM 800 C C . ALA A 1 109 ? 14.209 5.730 1.412 1.00 78.20 108 ALA A C 1
ATOM 801 O O . ALA A 1 109 ? 13.885 4.935 0.507 1.00 81.53 108 ALA A O 1
#

Radius of gyration: 12.83 Å; Cα contacts (8 Å, |Δi|>4): 142; chains: 1; bounding box: 39×25×30 Å

InterPro domains:
  IPR002048 EF-hand domain [PF13499] (41-105)
  IPR002048 EF-hand domain [PS50222] (38-73)
  IPR002048 EF-hand domain [SM00054] (42-70)
  IPR002048 EF-hand domain [SM00054] (81-108)
  IPR008080 Parvalbumin [PTHR11653] (2-107)
  IPR011992 EF-hand domain pair [SSF47473] (14-107)
  IPR018247 EF-Hand 1, calcium-binding site [PS00018] (51-63)
  IPR018247 EF-Hand 1, calcium-binding site [PS00018] (90-102)

B-fact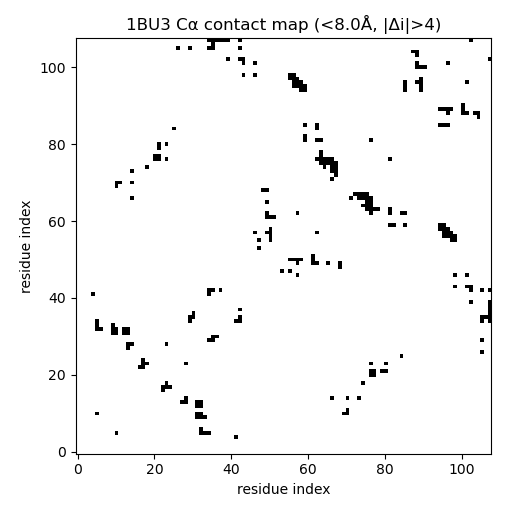or: mean 21.52, std 10.19, range [9.4, 81.96]

Organism: Merluccius bilinearis (NCBI:txid79698)